Protein AF-A0A8J7U5T7-F1 (afdb_monomer_lite)

Radius of gyration: 17.11 Å; chains: 1; bounding box: 41×32×46 Å

Secondary structure (DSSP, 8-state):
-HHHHHHHS-HHHHHHHHHHHHHHGGGGG-S-HHHHHHHHHTTSHHHHHS-SSHHHHH-S-TTS--SS-HHHHHHHHHHHHTS-HHHHHHHHHHHHHHHTTTTT---S--HHHHHHHHHHHHHHHHTTPPPP-HHHHHHT--SS-STTTTT---HHHHHHTTSPPP-

Organism: NCBI:txid442870

Foldseek 3Di:
DVVVCVPQDDPLLVVLVVVLVVLVVCCLVDPPVVVSLVLNVCLALCNLQVDPAVDVSCPPDVPPPDSDDRVRSVSSNVSSVSDDVLVSVLVVLVSCLVCVCVPPADDPPPVVSVVSVVVNVVSCVVVVHDDDDVVVCVVQQQPDRDPNRGDNDPPVVVVVSVDDPDD

Structure (mmCIF, N/CA/C/O backbone):
data_AF-A0A8J7U5T7-F1
#
_entry.id   AF-A0A8J7U5T7-F1
#
loop_
_atom_site.group_PDB
_atom_site.id
_atom_site.type_symbol
_atom_site.label_atom_id
_atom_site.label_alt_id
_atom_site.label_comp_id
_atom_site.label_asym_id
_atom_site.label_entity_id
_atom_site.label_seq_id
_atom_site.pdbx_PDB_ins_code
_atom_site.Cartn_x
_atom_site.Cartn_y
_atom_site.Cartn_z
_atom_site.occupancy
_atom_site.B_iso_or_equiv
_atom_site.auth_seq_id
_atom_site.auth_comp_id
_atom_site.auth_asym_id
_atom_site.auth_atom_id
_atom_site.pdbx_PDB_model_num
ATOM 1 N N . MET A 1 1 ? -16.382 -2.655 -11.918 1.00 33.78 1 MET A N 1
ATOM 2 C CA . MET A 1 1 ? -15.313 -2.146 -11.024 1.00 33.78 1 MET A CA 1
ATOM 3 C C . MET A 1 1 ? -15.757 -0.940 -10.194 1.00 33.78 1 MET A C 1
ATOM 5 O O . MET A 1 1 ? -15.682 -1.005 -8.976 1.00 33.78 1 MET A O 1
ATOM 9 N N . ALA A 1 2 ? -16.306 0.116 -10.809 1.00 30.23 2 ALA A N 1
ATOM 10 C CA . ALA A 1 2 ? -16.751 1.320 -10.092 1.00 30.23 2 ALA A CA 1
ATOM 11 C C . ALA A 1 2 ? -17.949 1.135 -9.129 1.00 30.23 2 ALA A C 1
ATOM 13 O O . ALA A 1 2 ? -18.146 1.973 -8.253 1.00 30.23 2 ALA A O 1
ATOM 14 N N . GLU A 1 3 ? -18.752 0.075 -9.266 1.00 30.20 3 GLU A N 1
ATOM 15 C CA . GLU A 1 3 ? -19.891 -0.183 -8.365 1.00 30.20 3 GLU A CA 1
ATOM 16 C C . GLU A 1 3 ? -19.514 -0.920 -7.072 1.00 30.20 3 GLU A C 1
ATOM 18 O O . GLU A 1 3 ? -20.129 -0.658 -6.044 1.00 30.20 3 GLU A O 1
ATOM 23 N N . ALA A 1 4 ? -18.468 -1.755 -7.079 1.00 36.88 4 ALA A N 1
ATOM 24 C CA . ALA A 1 4 ? -17.993 -2.437 -5.869 1.00 36.88 4 ALA A CA 1
ATOM 25 C C . ALA A 1 4 ? -17.267 -1.459 -4.925 1.00 36.88 4 ALA A C 1
ATOM 27 O O . ALA A 1 4 ? -17.546 -1.406 -3.733 1.00 36.88 4 ALA A O 1
ATOM 28 N N . ILE A 1 5 ? -16.440 -0.565 -5.480 1.00 40.62 5 ILE A N 1
ATOM 29 C CA . ILE A 1 5 ? -15.723 0.467 -4.708 1.00 40.62 5 ILE A CA 1
ATOM 30 C C . ILE A 1 5 ? -16.685 1.519 -4.114 1.00 40.62 5 ILE A C 1
ATOM 32 O O . ILE A 1 5 ? -16.368 2.164 -3.116 1.00 40.62 5 ILE A O 1
ATOM 36 N N . LYS A 1 6 ? -17.882 1.699 -4.693 1.00 42.88 6 LYS A N 1
ATOM 37 C CA . LYS A 1 6 ? -18.891 2.646 -4.184 1.00 42.88 6 LYS A CA 1
ATOM 38 C C . LYS A 1 6 ? -19.634 2.151 -2.942 1.00 42.88 6 LYS A C 1
ATOM 40 O O . LYS A 1 6 ? -20.186 2.995 -2.240 1.00 42.88 6 LYS A O 1
ATOM 45 N N . LYS A 1 7 ? -19.688 0.837 -2.690 1.00 46.06 7 LYS A N 1
ATOM 46 C CA . LYS A 1 7 ? -20.497 0.272 -1.600 1.00 46.06 7 LYS A CA 1
ATOM 47 C C . LYS A 1 7 ? -19.726 0.128 -0.283 1.00 46.06 7 LYS A C 1
ATOM 49 O O . LYS A 1 7 ? -20.339 0.283 0.766 1.00 46.06 7 LYS A O 1
ATOM 54 N N . ASP A 1 8 ? -18.402 -0.041 -0.352 1.00 51.53 8 ASP A N 1
ATOM 55 C CA . ASP A 1 8 ? -17.588 -0.410 0.817 1.00 51.53 8 ASP A CA 1
ATOM 56 C C . ASP A 1 8 ? -16.601 0.673 1.295 1.00 51.53 8 ASP A C 1
ATOM 58 O O . ASP A 1 8 ? -16.014 0.524 2.363 1.00 51.53 8 ASP A O 1
ATOM 62 N N . PHE A 1 9 ? -16.435 1.793 0.571 1.00 52.59 9 PHE A N 1
ATOM 63 C CA . PHE A 1 9 ? -15.507 2.865 0.967 1.00 52.59 9 PHE A CA 1
ATOM 64 C C . PHE A 1 9 ? -16.150 4.268 0.993 1.00 52.59 9 PHE A C 1
ATOM 66 O O . PHE A 1 9 ? -16.564 4.791 -0.052 1.00 52.59 9 PHE A O 1
ATOM 73 N N . PRO A 1 10 ? -16.171 4.946 2.162 1.00 63.53 10 PRO A N 1
ATOM 74 C CA . PRO A 1 10 ? -16.532 6.360 2.270 1.00 63.53 10 PRO A CA 1
ATOM 75 C C . PRO A 1 10 ? -15.724 7.240 1.300 1.00 63.53 10 PRO A C 1
ATOM 77 O O . PRO A 1 10 ? -14.581 6.929 0.965 1.00 63.53 10 PRO A O 1
ATOM 80 N N . LEU A 1 11 ? -16.294 8.363 0.843 1.00 64.06 11 LEU A N 1
ATOM 81 C CA . LEU A 1 11 ? -15.625 9.293 -0.089 1.00 64.06 11 LEU A CA 1
ATOM 82 C C . LEU A 1 11 ? -14.240 9.743 0.414 1.00 64.06 11 LEU A C 1
ATOM 84 O O . LEU A 1 11 ? -13.285 9.757 -0.356 1.00 64.06 11 LEU A O 1
ATOM 88 N N . GLU A 1 12 ? -14.124 10.019 1.711 1.00 67.81 12 GLU A N 1
ATOM 89 C CA . GLU A 1 12 ? -12.861 10.399 2.355 1.00 67.81 12 GLU A CA 1
ATOM 90 C C . GLU A 1 12 ? -11.801 9.294 2.285 1.00 67.81 12 GLU A C 1
ATOM 92 O O . GLU A 1 12 ? -10.629 9.560 2.026 1.00 67.81 12 GLU A O 1
ATOM 97 N N . ALA A 1 13 ? -12.205 8.032 2.446 1.00 71.69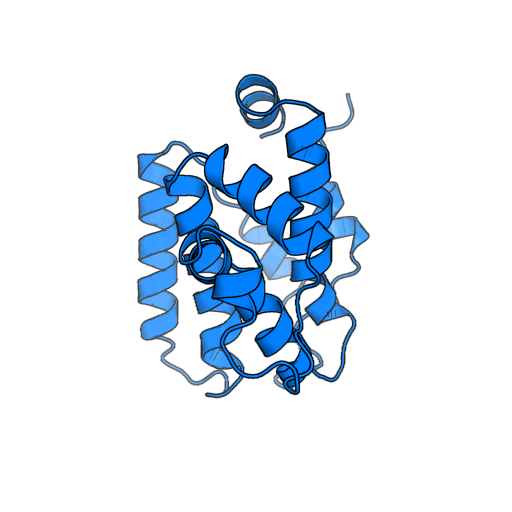 13 ALA A N 1
ATOM 98 C CA . ALA A 1 13 ? -11.288 6.905 2.331 1.00 71.69 13 ALA A CA 1
ATOM 99 C C . ALA A 1 13 ? -10.797 6.727 0.885 1.00 71.69 13 ALA A C 1
ATOM 101 O O . ALA A 1 13 ? -9.631 6.412 0.667 1.00 71.69 13 ALA A O 1
ATOM 102 N N . ARG A 1 14 ? -11.646 7.017 -0.113 1.00 77.38 14 ARG A N 1
ATOM 103 C CA . ARG A 1 14 ? -11.251 6.992 -1.532 1.00 77.38 14 ARG A CA 1
ATOM 104 C C . ARG A 1 14 ? -10.191 8.039 -1.863 1.00 77.38 14 ARG A C 1
ATOM 106 O O . ARG A 1 14 ? -9.268 7.729 -2.608 1.00 77.38 14 ARG A O 1
ATOM 113 N N . LYS A 1 15 ? -10.293 9.248 -1.302 1.00 82.62 15 LYS A N 1
ATOM 114 C CA . LYS A 1 15 ? -9.268 10.286 -1.479 1.00 82.62 15 LYS A CA 1
ATOM 115 C C . LYS A 1 15 ? -7.939 9.863 -0.850 1.00 82.62 15 LYS A C 1
ATOM 117 O O . LYS A 1 15 ? -6.914 9.901 -1.517 1.00 82.62 15 LYS A O 1
ATOM 122 N N . LYS A 1 16 ? -7.971 9.367 0.391 1.00 85.94 16 LYS A N 1
ATOM 123 C CA . LYS A 1 16 ? -6.767 8.871 1.076 1.00 85.94 16 LYS A CA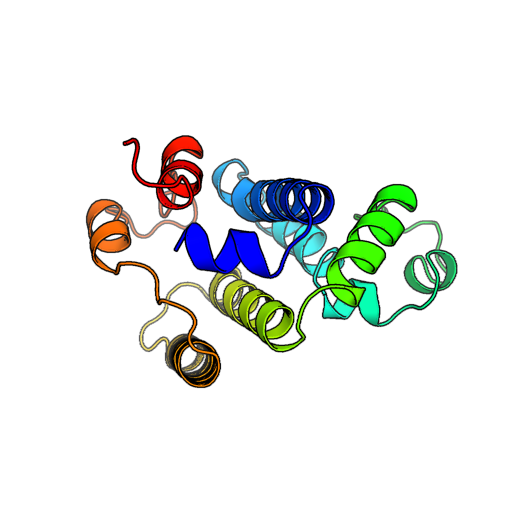 1
ATOM 124 C C . LYS A 1 16 ? -6.071 7.748 0.295 1.00 85.94 16 LYS A C 1
ATOM 126 O O . LYS A 1 16 ? -4.847 7.769 0.185 1.00 85.94 16 LYS A O 1
ATOM 131 N N . TRP A 1 17 ? -6.852 6.822 -0.271 1.00 88.19 17 TRP A N 1
ATOM 132 C CA . TRP A 1 17 ? -6.361 5.771 -1.166 1.00 88.19 17 TRP A CA 1
ATOM 133 C C . TRP A 1 17 ? -5.755 6.321 -2.451 1.00 88.19 17 TRP A C 1
ATOM 135 O O . TRP A 1 17 ? -4.697 5.859 -2.864 1.00 88.19 17 TRP A O 1
ATOM 145 N N . PHE A 1 18 ? -6.403 7.305 -3.075 1.00 86.94 18 PHE A N 1
ATOM 146 C CA . PHE A 1 18 ? -5.875 7.951 -4.272 1.00 86.94 18 PHE A CA 1
ATOM 147 C C . PHE A 1 18 ? -4.498 8.565 -4.012 1.00 86.94 18 PHE A C 1
ATOM 149 O O . PHE A 1 18 ? -3.575 8.305 -4.777 1.00 86.94 18 PHE A O 1
ATOM 156 N N . ASP A 1 19 ? -4.342 9.304 -2.912 1.00 88.06 19 ASP A N 1
ATOM 157 C CA . ASP A 1 19 ? -3.068 9.934 -2.552 1.00 88.06 19 ASP A CA 1
ATOM 158 C C . ASP A 1 19 ? -1.968 8.883 -2.318 1.00 88.06 19 ASP A C 1
ATOM 160 O O . ASP A 1 19 ? -0.851 9.023 -2.811 1.00 88.06 19 ASP A O 1
ATOM 164 N N . PHE A 1 20 ? -2.299 7.787 -1.626 1.00 91.50 20 PHE A N 1
ATOM 165 C CA . PHE A 1 20 ? -1.365 6.685 -1.382 1.00 91.50 20 PHE A CA 1
ATOM 166 C C . PHE A 1 20 ? -0.948 5.970 -2.680 1.00 91.50 20 PHE A C 1
ATOM 168 O O . PHE A 1 20 ? 0.238 5.762 -2.921 1.00 91.50 20 PHE A O 1
ATOM 175 N N . ILE A 1 21 ? -1.899 5.654 -3.564 1.00 87.38 21 ILE A N 1
ATOM 176 C CA . ILE A 1 21 ? -1.613 5.019 -4.862 1.00 87.38 21 ILE A CA 1
ATOM 177 C C . ILE A 1 21 ? -0.825 5.964 -5.779 1.00 87.38 21 ILE A C 1
ATOM 179 O O . ILE A 1 21 ? 0.062 5.518 -6.510 1.00 87.38 21 ILE A O 1
ATOM 183 N N . ALA A 1 22 ? -1.119 7.266 -5.748 1.00 85.94 22 ALA A N 1
ATOM 184 C CA . ALA A 1 22 ? -0.372 8.272 -6.497 1.00 85.94 22 ALA A CA 1
ATOM 185 C C . ALA A 1 22 ? 1.088 8.339 -6.028 1.00 85.94 22 ALA A C 1
ATOM 187 O O . ALA A 1 22 ? 1.991 8.352 -6.865 1.00 85.94 22 ALA A O 1
ATOM 188 N N . PHE A 1 23 ? 1.322 8.299 -4.712 1.00 90.00 23 PHE A N 1
ATOM 189 C CA . PHE A 1 23 ? 2.665 8.181 -4.151 1.00 90.00 23 PHE A CA 1
ATOM 190 C C . PHE A 1 23 ? 3.354 6.886 -4.603 1.00 90.00 23 PHE A C 1
ATOM 192 O O . PHE A 1 23 ? 4.467 6.947 -5.128 1.00 90.00 23 PHE A O 1
ATOM 199 N N . LEU A 1 24 ? 2.693 5.728 -4.491 1.00 88.12 24 LEU A N 1
ATOM 200 C CA . LEU A 1 24 ? 3.268 4.462 -4.954 1.00 88.12 24 LEU A CA 1
ATOM 201 C C . LEU A 1 24 ? 3.591 4.495 -6.448 1.00 88.12 24 LEU A C 1
ATOM 203 O O . LEU A 1 24 ? 4.581 3.919 -6.856 1.00 88.12 24 LEU A O 1
ATOM 207 N N . SER A 1 25 ? 2.821 5.208 -7.269 1.00 82.88 25 SER A N 1
ATOM 208 C CA . SER A 1 25 ? 3.069 5.325 -8.715 1.00 82.88 25 SER A CA 1
ATOM 209 C C . SER A 1 25 ? 4.214 6.286 -9.069 1.00 82.88 25 SER A C 1
ATOM 211 O O . SER A 1 25 ? 4.644 6.332 -10.225 1.00 82.88 25 SER A O 1
ATOM 213 N N . SER A 1 26 ? 4.725 7.055 -8.102 1.00 84.69 26 SER A N 1
ATOM 214 C CA . SER A 1 26 ? 5.770 8.061 -8.332 1.00 84.69 26 SER A CA 1
ATOM 215 C C . SER A 1 26 ? 7.132 7.468 -8.710 1.00 84.69 26 SER A C 1
ATOM 217 O O . SER A 1 26 ? 7.958 8.195 -9.260 1.00 84.69 26 SER A O 1
ATOM 219 N N . TYR A 1 27 ? 7.341 6.152 -8.543 1.00 79.69 27 TYR A N 1
ATOM 220 C CA . TYR A 1 27 ? 8.536 5.459 -9.050 1.00 79.69 27 TYR A CA 1
ATOM 221 C C . TYR A 1 27 ? 8.744 5.671 -10.557 1.00 79.69 27 TYR A C 1
ATOM 223 O O . TYR A 1 27 ? 9.871 5.719 -11.035 1.00 79.69 27 TYR A O 1
ATOM 231 N N . THR A 1 28 ? 7.654 5.854 -11.311 1.00 74.06 28 THR A N 1
ATOM 232 C CA . THR A 1 28 ? 7.691 6.118 -12.760 1.00 74.06 28 THR A CA 1
ATOM 233 C C . THR A 1 28 ? 8.289 7.483 -13.119 1.00 74.06 28 THR A C 1
ATOM 235 O O . THR A 1 28 ? 8.580 7.742 -14.288 1.00 74.06 28 THR A O 1
ATOM 238 N N . LEU A 1 29 ? 8.460 8.365 -12.128 1.00 78.06 29 LEU A N 1
ATOM 239 C CA . LEU A 1 29 ? 8.917 9.745 -12.290 1.00 78.06 29 LEU A CA 1
ATOM 240 C C . LEU A 1 29 ? 10.316 10.006 -11.714 1.00 78.06 29 LEU A C 1
ATOM 242 O O . LEU A 1 29 ? 10.810 11.123 -11.855 1.00 78.06 29 LEU A O 1
ATOM 246 N N . THR A 1 30 ? 10.944 9.025 -11.065 1.00 76.25 30 THR A N 1
ATOM 247 C CA . THR A 1 30 ? 12.242 9.186 -10.392 1.00 76.25 30 THR A CA 1
ATOM 248 C C . THR A 1 30 ? 13.317 8.315 -11.034 1.00 76.25 30 THR A C 1
ATOM 250 O O . THR A 1 30 ? 13.052 7.214 -11.511 1.00 76.25 30 THR A O 1
ATOM 253 N N . ASP A 1 31 ? 14.551 8.807 -11.036 1.00 76.31 31 ASP A N 1
ATOM 254 C CA . ASP A 1 31 ? 15.761 8.048 -11.358 1.00 76.31 31 ASP A CA 1
ATOM 255 C C . ASP A 1 31 ? 16.411 7.419 -10.109 1.00 76.31 31 ASP A C 1
ATOM 257 O O . ASP A 1 31 ? 17.296 6.571 -10.226 1.00 76.31 31 ASP A O 1
ATOM 261 N N . ARG A 1 32 ? 15.938 7.789 -8.912 1.00 81.88 32 ARG A N 1
ATOM 262 C CA . ARG A 1 32 ? 16.361 7.267 -7.604 1.00 81.88 32 ARG A CA 1
ATOM 263 C C . ARG A 1 32 ? 15.359 6.251 -7.065 1.00 81.88 32 ARG A C 1
ATOM 265 O O . ARG A 1 32 ? 14.626 6.517 -6.112 1.00 81.88 32 ARG A O 1
ATOM 272 N N . LEU A 1 33 ? 15.301 5.092 -7.725 1.00 80.44 33 LEU A N 1
ATOM 273 C CA . LEU A 1 33 ? 14.431 3.976 -7.328 1.00 80.44 33 LEU A CA 1
ATOM 274 C C . LEU A 1 33 ? 14.792 3.402 -5.952 1.00 80.44 33 LEU A C 1
ATOM 276 O O . LEU A 1 33 ? 13.907 2.914 -5.262 1.00 80.44 33 LEU A O 1
ATOM 280 N N . ASP A 1 34 ? 16.060 3.496 -5.554 1.00 80.88 34 ASP A N 1
ATOM 281 C CA . ASP A 1 34 ? 16.561 3.133 -4.227 1.00 80.88 34 ASP A CA 1
ATOM 282 C C . ASP A 1 34 ? 15.889 3.962 -3.123 1.00 80.88 34 ASP A C 1
ATOM 284 O O . ASP A 1 34 ? 15.273 3.399 -2.222 1.00 80.88 34 ASP A O 1
ATOM 288 N N . ILE A 1 35 ? 15.915 5.292 -3.257 1.00 85.31 35 ILE A N 1
ATOM 289 C CA . ILE A 1 35 ? 15.290 6.209 -2.291 1.00 85.31 35 ILE A CA 1
ATOM 290 C C . ILE A 1 35 ? 13.769 6.038 -2.296 1.00 85.31 35 ILE A C 1
ATOM 292 O O . ILE A 1 35 ? 13.137 5.983 -1.244 1.00 85.31 35 ILE A O 1
ATOM 296 N N . TRP A 1 36 ? 13.155 5.945 -3.483 1.00 88.38 36 TRP A N 1
ATOM 297 C CA . TRP A 1 36 ? 11.710 5.728 -3.567 1.00 88.38 36 TRP A CA 1
ATOM 298 C C . TRP A 1 36 ? 11.296 4.426 -2.878 1.00 88.38 36 TRP A C 1
ATOM 300 O O . TRP A 1 36 ? 10.288 4.415 -2.177 1.00 88.38 36 TRP A O 1
ATOM 310 N N . HIS A 1 37 ? 12.069 3.354 -3.058 1.00 87.38 37 HIS A N 1
ATOM 311 C CA . HIS A 1 37 ? 11.792 2.064 -2.442 1.00 87.38 37 HIS A CA 1
ATOM 312 C C . HIS A 1 37 ? 11.821 2.151 -0.914 1.00 87.38 37 HIS A C 1
ATOM 314 O O . HIS A 1 37 ? 10.871 1.695 -0.284 1.00 87.38 37 HIS A O 1
ATOM 320 N N . GLU A 1 38 ? 12.842 2.789 -0.331 1.00 87.44 38 GLU A N 1
ATOM 321 C CA . GLU A 1 38 ? 12.924 3.030 1.119 1.00 87.44 38 GLU A CA 1
ATOM 322 C C . GLU A 1 38 ? 11.698 3.809 1.616 1.00 87.44 38 GLU A C 1
ATOM 324 O O . GLU A 1 38 ? 10.973 3.360 2.503 1.00 87.44 38 GLU A O 1
ATOM 329 N N . HIS A 1 39 ? 11.371 4.918 0.948 1.00 90.88 39 HIS A N 1
ATOM 330 C CA . HIS A 1 39 ? 10.223 5.749 1.313 1.00 90.88 39 HIS A CA 1
ATOM 331 C C . HIS A 1 39 ? 8.882 5.022 1.166 1.00 90.88 39 HIS A C 1
ATOM 333 O O . HIS A 1 39 ? 7.918 5.334 1.875 1.00 90.88 39 HIS A O 1
ATOM 339 N N . ALA A 1 40 ? 8.780 4.114 0.196 1.00 91.44 40 ALA A N 1
ATOM 340 C CA . ALA A 1 40 ? 7.582 3.332 -0.037 1.00 91.44 40 ALA A CA 1
ATOM 341 C C . ALA A 1 40 ? 7.429 2.216 0.991 1.00 91.44 40 ALA A C 1
ATOM 343 O O . ALA A 1 40 ? 6.334 2.078 1.532 1.00 91.44 40 ALA A O 1
ATOM 344 N N . ALA A 1 41 ? 8.511 1.504 1.313 1.00 91.12 41 ALA A N 1
ATOM 345 C CA . ALA A 1 41 ? 8.534 0.465 2.337 1.00 91.12 41 ALA A CA 1
ATOM 346 C C . ALA A 1 41 ? 8.065 1.006 3.696 1.00 91.12 41 ALA A C 1
ATOM 348 O O . ALA A 1 41 ? 7.210 0.403 4.342 1.00 91.12 41 ALA A O 1
ATOM 349 N N . ASP A 1 42 ? 8.510 2.201 4.074 1.00 91.81 42 ASP A N 1
ATOM 350 C CA . ASP A 1 42 ? 8.106 2.865 5.317 1.00 91.81 42 ASP A CA 1
ATOM 351 C C . ASP A 1 42 ? 6.616 3.241 5.379 1.00 91.81 42 ASP A C 1
ATOM 353 O O . ASP A 1 42 ? 6.059 3.433 6.460 1.00 91.81 42 ASP A O 1
ATOM 357 N N . ARG A 1 43 ? 5.946 3.342 4.225 1.00 93.81 43 ARG A N 1
ATOM 358 C CA . ARG A 1 43 ? 4.517 3.680 4.109 1.00 93.81 43 ARG A CA 1
ATOM 359 C C . ARG A 1 43 ? 3.615 2.461 3.947 1.00 93.81 43 ARG A C 1
ATOM 361 O O . ARG A 1 43 ? 2.395 2.631 3.865 1.00 93.81 43 ARG A O 1
ATOM 368 N N . MET A 1 44 ? 4.182 1.259 3.860 1.00 94.38 44 MET A N 1
ATOM 369 C CA . MET A 1 44 ? 3.409 0.033 3.674 1.00 94.38 44 MET A CA 1
ATOM 370 C C . MET A 1 44 ? 2.559 -0.298 4.909 1.00 94.38 44 MET A C 1
ATOM 372 O O . MET A 1 44 ? 2.881 0.145 6.016 1.00 94.38 44 MET A O 1
ATOM 376 N N . PRO A 1 45 ? 1.460 -1.061 4.744 1.00 95.06 45 PRO A N 1
ATOM 377 C CA . PRO A 1 45 ? 0.570 -1.378 5.852 1.00 95.06 45 PRO A CA 1
ATOM 378 C C . PRO A 1 45 ? 1.283 -2.043 7.027 1.00 95.06 45 PRO A C 1
ATOM 380 O O . PRO A 1 45 ? 1.087 -1.579 8.146 1.00 95.06 45 PRO A O 1
ATOM 383 N N . ASP A 1 46 ? 2.136 -3.040 6.781 1.00 92.81 46 ASP A N 1
ATOM 384 C CA . ASP A 1 46 ? 2.927 -3.698 7.828 1.00 92.81 46 ASP A CA 1
ATOM 385 C C . ASP A 1 46 ? 3.769 -2.697 8.637 1.00 92.81 46 ASP A C 1
ATOM 387 O O . ASP A 1 46 ? 3.639 -2.640 9.859 1.00 92.81 46 ASP A O 1
ATOM 391 N N . SER A 1 47 ? 4.527 -1.825 7.965 1.00 92.12 47 SER A N 1
ATOM 392 C CA . SER A 1 47 ? 5.375 -0.809 8.607 1.00 92.12 47 SER A CA 1
ATOM 393 C C . SER A 1 47 ? 4.576 0.192 9.449 1.00 92.12 47 SER A C 1
ATOM 395 O O . SER A 1 47 ? 4.982 0.569 10.544 1.00 92.12 47 SER A O 1
ATOM 397 N N . ILE A 1 48 ? 3.415 0.637 8.962 1.00 95.31 48 ILE A N 1
ATOM 398 C CA . ILE A 1 48 ? 2.596 1.646 9.653 1.00 95.31 48 ILE A CA 1
ATOM 399 C C . ILE A 1 48 ? 1.759 1.033 10.785 1.00 95.31 48 ILE A C 1
ATOM 401 O O . ILE A 1 48 ? 1.510 1.685 11.803 1.00 95.31 48 ILE A O 1
ATOM 405 N N . LEU A 1 49 ? 1.265 -0.193 10.602 1.00 95.38 49 LEU A N 1
ATOM 406 C CA . LEU A 1 49 ? 0.390 -0.864 11.563 1.00 95.38 49 LEU A CA 1
ATOM 407 C C . LEU A 1 49 ? 1.150 -1.601 12.668 1.00 95.38 49 LEU A C 1
ATOM 409 O O . LEU A 1 49 ? 0.533 -1.877 13.700 1.00 95.38 49 LEU A O 1
ATOM 413 N N . GLU A 1 50 ? 2.446 -1.876 12.491 1.00 93.88 50 GLU A N 1
ATOM 414 C CA . GLU A 1 50 ? 3.320 -2.418 13.540 1.00 93.88 50 GLU A CA 1
ATOM 415 C C . GLU A 1 50 ? 3.319 -1.528 14.792 1.00 93.88 50 GLU A C 1
ATOM 417 O O . GLU A 1 50 ? 3.282 -2.020 15.923 1.00 93.88 50 GLU A O 1
ATOM 422 N N . PHE A 1 51 ? 3.282 -0.209 14.598 1.00 92.81 51 PHE A N 1
ATOM 423 C CA . PHE A 1 51 ? 3.377 0.766 15.678 1.00 92.81 51 PHE A CA 1
ATOM 424 C C . PHE A 1 51 ? 2.014 1.341 16.060 1.00 92.81 51 PHE A C 1
ATOM 426 O O . PHE A 1 51 ? 1.163 1.662 15.222 1.00 92.81 51 PHE A O 1
ATOM 433 N N . SER A 1 52 ? 1.801 1.544 17.361 1.00 91.25 52 SER A N 1
ATOM 434 C CA . SER A 1 52 ? 0.571 2.166 17.854 1.00 91.25 52 SER A CA 1
ATOM 435 C C . SER A 1 52 ? 0.635 3.685 17.766 1.00 91.25 52 SER A C 1
ATOM 437 O O . SER A 1 52 ? -0.393 4.321 17.509 1.00 91.25 52 SER A O 1
ATOM 439 N N . THR A 1 53 ? 1.824 4.267 17.942 1.00 93.00 53 THR A N 1
ATOM 440 C CA . THR A 1 53 ? 2.045 5.720 17.935 1.00 93.00 53 THR A CA 1
ATOM 441 C C . THR A 1 53 ? 3.215 6.125 17.043 1.00 93.00 53 THR A C 1
ATOM 443 O O . THR A 1 53 ? 4.152 5.357 16.853 1.00 93.00 53 THR A O 1
ATOM 446 N N . TYR A 1 54 ? 3.208 7.377 16.571 1.00 92.25 54 TYR A N 1
ATOM 447 C CA . TYR A 1 54 ? 4.323 7.911 15.781 1.00 92.25 54 TYR A CA 1
ATOM 448 C C . TYR A 1 54 ? 5.654 7.905 16.547 1.00 92.25 54 TYR A C 1
ATOM 450 O O . TYR A 1 54 ? 6.705 7.709 15.961 1.00 92.25 54 TYR A O 1
ATOM 458 N N . LYS A 1 55 ? 5.619 8.077 17.874 1.00 90.25 55 LYS A N 1
ATOM 459 C CA . LYS A 1 55 ? 6.829 8.053 18.707 1.00 90.25 55 LYS A CA 1
ATOM 460 C C . LYS A 1 55 ? 7.477 6.665 18.758 1.00 90.25 55 LYS A C 1
ATOM 462 O O . LYS A 1 55 ? 8.683 6.564 18.932 1.00 90.25 55 LYS A O 1
ATOM 467 N N . GLU A 1 56 ? 6.678 5.604 18.675 1.00 90.62 56 GLU A N 1
ATOM 468 C CA . GLU A 1 56 ? 7.208 4.240 18.580 1.00 90.62 56 GLU A CA 1
ATOM 469 C C . GLU A 1 56 ? 7.815 3.996 17.196 1.00 90.62 56 GLU A C 1
ATOM 471 O O . GLU A 1 56 ? 8.895 3.422 17.121 1.00 90.62 56 GLU A O 1
ATOM 476 N N . TYR A 1 57 ? 7.156 4.497 16.145 1.00 88.69 57 TYR A N 1
ATOM 477 C CA . TYR A 1 57 ? 7.627 4.437 14.759 1.00 88.69 57 TYR A CA 1
ATOM 478 C C . TYR A 1 57 ? 8.945 5.204 14.536 1.00 88.69 57 TYR A C 1
ATOM 480 O O . TYR A 1 57 ? 9.872 4.656 13.957 1.00 88.69 57 TYR A O 1
ATOM 488 N N . GLU A 1 58 ? 9.066 6.432 15.060 1.00 86.12 58 GLU A N 1
ATOM 489 C CA . GLU A 1 58 ? 10.311 7.233 15.038 1.00 86.12 58 GLU A CA 1
ATOM 490 C C . GLU A 1 58 ? 11.466 6.516 15.760 1.00 86.12 58 GLU A C 1
ATOM 492 O O . GLU A 1 58 ? 12.639 6.756 15.483 1.00 86.12 58 GLU A O 1
ATOM 497 N N . GLY A 1 59 ? 11.148 5.616 16.693 1.00 81.00 59 GLY A N 1
ATOM 498 C CA . GLY A 1 59 ? 12.145 4.920 17.487 1.00 81.00 59 GLY A CA 1
ATOM 499 C C . GLY A 1 59 ? 12.944 5.860 18.406 1.00 81.00 59 GLY A C 1
ATOM 500 O O . GLY A 1 59 ? 12.583 7.014 18.647 1.00 81.00 59 GLY A O 1
ATOM 501 N N . PRO A 1 60 ? 14.028 5.361 19.023 1.00 66.81 60 PRO A N 1
ATOM 502 C CA . PRO A 1 60 ? 14.847 6.146 19.946 1.00 66.81 60 PRO A CA 1
ATOM 503 C C . PRO A 1 60 ? 15.823 7.118 19.253 1.00 66.81 60 PRO A C 1
ATOM 505 O O . PRO A 1 60 ? 16.381 7.977 19.939 1.00 66.81 60 PRO A O 1
ATOM 508 N N . ASN A 1 61 ? 16.030 7.003 17.937 1.00 55.78 61 ASN A N 1
ATOM 509 C CA . ASN A 1 61 ? 17.007 7.786 17.180 1.00 55.78 61 ASN A CA 1
ATOM 510 C C . ASN A 1 61 ? 16.299 8.833 16.313 1.00 55.78 61 ASN A C 1
ATOM 512 O O . ASN A 1 61 ? 15.867 8.551 15.206 1.00 55.78 61 ASN A O 1
ATOM 516 N N . LYS A 1 62 ? 16.228 10.071 16.809 1.00 54.53 62 LYS A N 1
ATOM 517 C CA . LYS A 1 62 ? 15.636 11.220 16.097 1.00 54.53 62 LYS A CA 1
ATOM 518 C C . LYS A 1 62 ? 16.468 11.764 14.926 1.00 54.53 62 LYS A C 1
ATOM 520 O O . LYS A 1 62 ? 16.076 12.764 14.334 1.00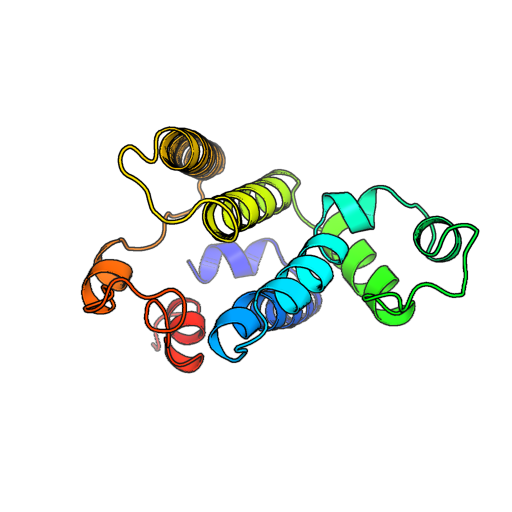 54.53 62 LYS A O 1
ATOM 525 N N . ASP A 1 63 ? 17.630 11.171 14.666 1.00 54.12 63 ASP A N 1
ATOM 526 C CA . ASP A 1 63 ? 18.606 11.663 13.685 1.00 54.12 63 ASP A CA 1
ATOM 527 C C . ASP A 1 63 ? 18.516 10.936 12.332 1.00 54.12 63 ASP A C 1
ATOM 529 O O . ASP A 1 63 ? 19.200 11.334 11.388 1.00 54.12 63 ASP A O 1
ATOM 533 N N . ASP A 1 64 ? 17.680 9.898 12.223 1.00 59.62 64 ASP A N 1
ATOM 534 C CA . ASP A 1 64 ? 17.376 9.271 10.941 1.00 59.62 64 ASP A CA 1
ATOM 535 C C . ASP A 1 64 ? 16.331 10.143 10.227 1.00 59.62 64 ASP A C 1
ATOM 537 O O . ASP A 1 64 ? 15.289 10.469 10.798 1.00 59.62 64 ASP A O 1
ATOM 541 N N . ASP A 1 65 ? 16.639 10.586 9.006 1.00 64.19 65 ASP A N 1
ATOM 542 C CA . ASP A 1 65 ? 15.756 11.395 8.157 1.00 64.19 65 ASP A CA 1
ATOM 543 C C . ASP A 1 65 ? 14.519 10.548 7.815 1.00 64.19 65 ASP A C 1
ATOM 545 O O . ASP A 1 65 ? 14.517 9.772 6.857 1.00 64.19 65 ASP A O 1
ATOM 549 N N . LEU A 1 66 ? 13.510 10.590 8.691 1.00 68.31 66 LEU A N 1
ATOM 550 C CA . LEU A 1 66 ? 12.349 9.717 8.596 1.00 68.31 66 LEU A CA 1
ATOM 551 C C . LEU A 1 66 ? 11.630 9.992 7.289 1.00 68.31 66 LEU A C 1
ATOM 553 O O . LEU A 1 66 ? 11.205 11.113 7.006 1.00 68.31 66 LEU A O 1
ATOM 557 N N . SER A 1 67 ? 11.406 8.939 6.514 1.00 79.56 67 SER A N 1
ATOM 558 C CA . SER A 1 67 ? 10.717 9.116 5.250 1.00 79.56 67 SER A CA 1
ATOM 559 C C . SER A 1 67 ? 9.236 9.464 5.450 1.00 79.56 67 SER A C 1
ATOM 561 O O . SER A 1 67 ? 8.620 9.973 4.511 1.00 79.56 67 SER A O 1
ATOM 563 N N . VAL A 1 68 ? 8.644 9.213 6.629 1.00 88.56 68 VAL A N 1
ATOM 564 C CA . VAL A 1 68 ? 7.229 9.463 6.953 1.00 88.56 68 VAL A CA 1
ATOM 565 C C . VAL A 1 68 ? 7.094 10.437 8.117 1.00 88.56 68 VAL A C 1
ATOM 567 O O . VAL A 1 68 ? 7.502 10.153 9.235 1.00 88.56 68 VAL A O 1
ATOM 570 N N . GLU A 1 69 ? 6.413 11.549 7.860 1.00 91.12 69 GLU A N 1
ATOM 571 C CA . GLU A 1 69 ? 6.071 12.560 8.859 1.00 91.12 69 GLU A CA 1
ATOM 572 C C . GLU A 1 69 ? 4.887 12.145 9.744 1.00 91.12 69 GLU A C 1
ATOM 574 O O . GLU A 1 69 ? 4.011 11.378 9.337 1.00 91.12 69 GLU A O 1
ATOM 579 N N . SER A 1 70 ? 4.783 12.741 10.935 1.00 92.69 70 SER A N 1
ATOM 580 C CA . SER A 1 70 ? 3.742 12.392 11.918 1.00 92.69 70 SER A CA 1
ATOM 581 C C . SER A 1 70 ? 2.301 12.500 11.400 1.00 92.69 70 SER A C 1
ATOM 583 O O . SER A 1 70 ? 1.479 11.619 11.665 1.00 92.69 70 SER A O 1
ATOM 585 N N . GLU A 1 71 ? 1.975 13.555 10.648 1.00 93.38 71 GLU A N 1
ATOM 586 C CA . GLU A 1 71 ? 0.643 13.737 10.060 1.00 93.38 71 GLU A CA 1
ATOM 587 C C . GLU A 1 71 ? 0.324 12.619 9.058 1.00 93.38 71 GLU A C 1
ATOM 589 O O . GLU A 1 71 ? -0.769 12.045 9.084 1.00 93.38 71 GLU A O 1
ATOM 594 N N . GLU A 1 72 ? 1.304 12.265 8.225 1.00 93.69 72 GLU A N 1
ATOM 595 C CA . GLU A 1 72 ? 1.180 11.208 7.227 1.00 93.69 72 GLU A CA 1
ATOM 596 C C . GLU A 1 72 ? 1.045 9.832 7.885 1.00 93.69 72 GLU A C 1
ATOM 598 O O . GLU A 1 72 ? 0.165 9.060 7.501 1.00 93.69 72 GLU A O 1
ATOM 603 N N . PHE A 1 73 ? 1.825 9.555 8.934 1.00 95.31 73 PHE A N 1
ATOM 604 C CA . PHE A 1 73 ? 1.721 8.324 9.718 1.00 95.31 73 PHE A CA 1
ATOM 605 C C . PHE A 1 73 ? 0.292 8.106 10.226 1.00 95.31 73 PHE A C 1
ATOM 607 O O . PHE A 1 73 ? -0.315 7.067 9.964 1.00 95.31 73 PHE A O 1
ATOM 614 N N . TYR A 1 74 ? -0.306 9.098 10.897 1.00 95.25 74 TYR A N 1
ATOM 615 C CA . TYR A 1 74 ? -1.675 8.957 11.405 1.00 95.25 74 TYR A CA 1
ATOM 616 C C . TYR A 1 74 ? -2.716 8.899 10.281 1.00 95.25 74 TYR A C 1
ATOM 618 O O . TYR A 1 74 ? -3.730 8.199 10.411 1.00 95.25 74 TYR A O 1
ATOM 626 N N . ARG A 1 75 ? -2.478 9.592 9.158 1.00 94.62 75 ARG A N 1
ATOM 627 C CA . ARG A 1 75 ? -3.342 9.517 7.974 1.00 94.62 75 ARG A CA 1
ATOM 628 C C . ARG A 1 75 ? -3.371 8.098 7.401 1.00 94.62 75 ARG A C 1
ATOM 630 O O . ARG A 1 75 ? -4.468 7.577 7.171 1.00 94.62 75 ARG A O 1
ATOM 637 N N . LEU A 1 76 ? -2.203 7.481 7.213 1.00 95.31 76 LEU A N 1
ATOM 638 C CA . LEU A 1 76 ? -2.039 6.114 6.712 1.00 95.31 76 LEU A CA 1
ATOM 639 C C . LEU A 1 76 ? -2.551 5.081 7.716 1.00 95.31 76 LEU A C 1
ATOM 641 O O . LEU A 1 76 ? -3.337 4.211 7.351 1.00 95.31 76 LEU A O 1
ATOM 645 N N . GLN A 1 77 ? -2.232 5.228 9.002 1.00 95.50 77 GLN A N 1
ATOM 646 C CA . GLN A 1 77 ? -2.711 4.324 10.049 1.00 95.50 77 GLN A CA 1
ATOM 647 C C . GLN A 1 77 ? -4.249 4.303 10.104 1.00 95.50 77 GLN A C 1
ATOM 649 O O . GLN A 1 77 ? -4.867 3.241 10.195 1.00 95.50 77 GLN A O 1
ATOM 654 N N . SER A 1 78 ? -4.894 5.470 9.983 1.00 94.12 78 SER A N 1
ATOM 655 C CA . SER A 1 78 ? -6.355 5.575 9.872 1.00 94.12 78 SER A CA 1
ATOM 656 C C . SER A 1 78 ? -6.897 4.897 8.609 1.00 94.12 78 SER A C 1
ATOM 658 O O . SER A 1 78 ? -7.930 4.223 8.672 1.00 94.12 78 SER A O 1
ATOM 660 N N . LEU A 1 79 ? -6.224 5.073 7.469 1.00 93.94 79 LEU A N 1
ATOM 661 C CA . LEU A 1 79 ? -6.602 4.440 6.207 1.00 93.94 79 LEU A CA 1
ATOM 662 C C . LEU A 1 79 ? -6.542 2.912 6.316 1.00 93.94 79 LEU A C 1
ATOM 664 O O . LEU A 1 79 ? -7.519 2.231 6.007 1.00 93.94 79 LEU A O 1
ATOM 668 N N . PHE A 1 80 ? -5.429 2.372 6.804 1.00 95.00 80 PHE A N 1
ATOM 669 C CA . PHE A 1 80 ? -5.200 0.933 6.836 1.00 95.00 80 PHE A CA 1
ATOM 670 C C . PHE A 1 80 ? -6.063 0.228 7.882 1.00 95.00 80 PHE A C 1
ATOM 672 O O . PHE A 1 80 ? -6.673 -0.789 7.569 1.00 95.00 80 PHE A O 1
ATOM 679 N N . ARG A 1 81 ? -6.260 0.811 9.074 1.00 93.44 81 ARG A N 1
ATOM 680 C CA . ARG A 1 81 ? -7.155 0.236 10.103 1.00 93.44 81 ARG A CA 1
ATOM 681 C C . ARG A 1 81 ? -8.617 0.128 9.672 1.00 93.44 81 ARG A C 1
ATOM 683 O O . ARG A 1 81 ? -9.365 -0.663 10.238 1.00 93.44 81 ARG A O 1
ATOM 690 N N . THR A 1 82 ? -9.041 0.946 8.711 1.00 90.38 82 THR A N 1
ATOM 691 C CA . THR A 1 82 ? -10.411 0.923 8.172 1.00 90.38 82 THR A CA 1
ATOM 692 C C . THR A 1 82 ? -10.525 0.130 6.873 1.00 90.38 82 THR A C 1
ATOM 694 O O . THR A 1 82 ? -11.614 0.020 6.313 1.00 90.38 82 THR A O 1
ATOM 697 N N . THR A 1 83 ? -9.419 -0.440 6.398 1.00 89.75 83 THR A N 1
ATOM 698 C CA . THR A 1 83 ? -9.363 -1.203 5.156 1.00 89.75 83 THR A CA 1
ATOM 699 C C . THR A 1 83 ? -9.497 -2.700 5.450 1.00 89.75 83 THR A C 1
ATOM 701 O O . THR A 1 83 ? -8.867 -3.200 6.382 1.00 89.75 83 THR A O 1
ATOM 704 N N . PRO A 1 84 ? -10.291 -3.452 4.663 1.00 90.19 84 PRO A N 1
ATOM 705 C CA . PRO A 1 84 ? -10.351 -4.903 4.772 1.00 90.19 84 PRO A CA 1
ATOM 706 C C . PRO A 1 84 ? -8.956 -5.550 4.682 1.00 90.19 84 PRO A C 1
ATOM 708 O O . PRO A 1 84 ? -8.217 -5.236 3.746 1.00 90.19 84 PRO A O 1
ATOM 711 N N . PRO A 1 85 ? -8.608 -6.501 5.571 1.00 91.19 85 PRO A N 1
ATOM 712 C CA . PRO A 1 85 ? -7.266 -7.089 5.615 1.00 91.19 85 PRO A CA 1
ATOM 713 C C . PRO A 1 85 ? -6.788 -7.674 4.282 1.00 91.19 85 PRO A C 1
ATOM 715 O O . PRO A 1 85 ? -5.629 -7.514 3.920 1.00 91.19 85 PRO A O 1
ATOM 718 N N . TYR A 1 86 ? -7.688 -8.283 3.500 1.00 90.19 86 TYR A N 1
ATOM 719 C CA . TYR A 1 86 ? -7.323 -8.850 2.199 1.00 90.19 86 TYR A CA 1
ATOM 720 C C . TYR A 1 86 ? -6.822 -7.789 1.205 1.00 90.19 86 TYR A C 1
ATOM 722 O O . TYR A 1 86 ? -5.998 -8.108 0.357 1.00 90.19 86 TYR A O 1
ATOM 730 N N . ILE A 1 87 ? -7.291 -6.538 1.295 1.00 90.50 87 ILE A N 1
ATOM 731 C CA . ILE A 1 87 ? -6.820 -5.448 0.429 1.00 90.50 87 ILE A CA 1
ATOM 732 C C . ILE A 1 87 ? -5.400 -5.047 0.825 1.00 90.50 87 ILE A C 1
ATOM 734 O O . ILE A 1 87 ? -4.571 -4.862 -0.060 1.00 90.50 87 ILE A O 1
ATOM 738 N N . LEU A 1 88 ? -5.110 -4.959 2.128 1.00 93.00 88 LEU A N 1
ATOM 739 C CA . LEU A 1 88 ? -3.760 -4.669 2.626 1.00 93.00 88 LEU A CA 1
ATOM 740 C C . LEU A 1 88 ? -2.769 -5.733 2.138 1.00 93.00 88 LEU A C 1
ATOM 742 O O . LEU A 1 88 ? -1.777 -5.395 1.501 1.00 93.00 88 LEU A O 1
ATOM 746 N N . SER A 1 89 ? -3.133 -7.011 2.274 1.00 92.19 89 SER A N 1
ATOM 747 C CA . SER A 1 89 ? -2.311 -8.116 1.774 1.00 92.19 89 SER A CA 1
ATOM 748 C C . SER A 1 89 ? -2.137 -8.108 0.253 1.00 92.19 89 SER A C 1
ATOM 750 O O . SER A 1 89 ? -1.073 -8.462 -0.244 1.00 92.19 89 SER A O 1
ATOM 752 N N . LEU A 1 90 ? -3.157 -7.716 -0.521 1.00 90.06 90 LEU A N 1
ATOM 753 C CA . LEU A 1 90 ? -3.005 -7.564 -1.974 1.00 90.06 90 LEU A CA 1
ATOM 754 C C . LEU A 1 90 ? -1.986 -6.468 -2.319 1.00 90.06 90 LEU A C 1
ATOM 756 O O . LEU A 1 90 ? -1.234 -6.631 -3.274 1.00 90.06 90 LEU A O 1
ATOM 760 N N . ILE A 1 91 ? -1.960 -5.372 -1.560 1.00 90.50 91 ILE A N 1
ATOM 761 C CA . ILE A 1 91 ? -1.037 -4.249 -1.771 1.00 90.50 91 ILE A CA 1
ATOM 762 C C . ILE A 1 91 ? 0.397 -4.638 -1.423 1.00 90.50 91 ILE A C 1
ATOM 764 O O . ILE A 1 91 ? 1.295 -4.334 -2.202 1.00 90.50 91 ILE A O 1
ATOM 768 N N . GLU A 1 92 ? 0.603 -5.343 -0.313 1.00 90.38 92 GLU A N 1
ATOM 769 C CA . GLU A 1 92 ? 1.908 -5.902 0.064 1.00 90.38 92 GLU A CA 1
ATOM 770 C C . GLU A 1 92 ? 2.446 -6.826 -1.024 1.00 90.38 92 GLU A C 1
ATOM 772 O O . GLU A 1 92 ? 3.548 -6.616 -1.512 1.00 90.38 92 GLU A O 1
ATOM 777 N N . ILE A 1 93 ? 1.627 -7.766 -1.512 1.00 88.44 93 ILE A N 1
ATOM 778 C CA . ILE A 1 93 ? 2.052 -8.672 -2.586 1.00 88.44 93 ILE A CA 1
ATOM 779 C C . ILE A 1 93 ? 2.407 -7.897 -3.866 1.00 88.44 93 ILE A C 1
ATOM 781 O O . ILE A 1 93 ? 3.376 -8.235 -4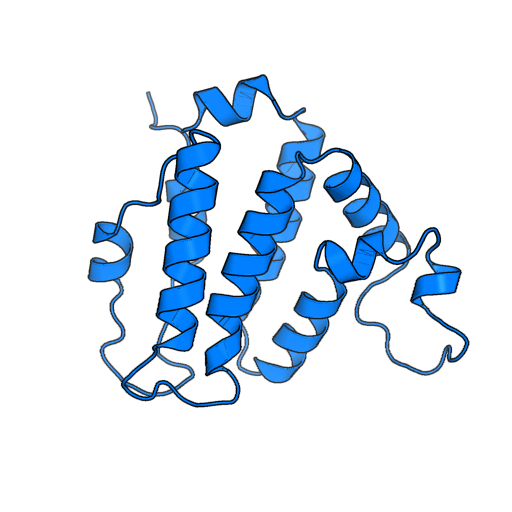.540 1.00 88.44 93 ILE A O 1
ATOM 785 N N . ILE A 1 94 ? 1.634 -6.864 -4.229 1.00 85.31 94 ILE A N 1
ATOM 786 C CA . ILE A 1 94 ? 1.961 -6.017 -5.388 1.00 85.31 94 ILE A CA 1
ATOM 787 C C . ILE A 1 94 ? 3.308 -5.320 -5.180 1.00 85.31 94 ILE A C 1
ATOM 789 O O . ILE A 1 94 ? 4.105 -5.268 -6.116 1.00 85.31 94 ILE A O 1
ATOM 793 N N . PHE A 1 95 ? 3.543 -4.775 -3.986 1.00 86.38 95 PHE A N 1
ATOM 794 C CA . PHE A 1 95 ? 4.789 -4.101 -3.652 1.00 86.38 95 PHE A CA 1
ATOM 795 C C . PHE A 1 95 ? 5.971 -5.067 -3.731 1.00 86.38 95 PHE A C 1
ATOM 797 O O . PHE A 1 95 ? 6.911 -4.777 -4.462 1.00 86.38 95 PHE A O 1
ATOM 804 N N . ASP A 1 96 ? 5.873 -6.247 -3.118 1.00 83.31 96 ASP A N 1
ATOM 805 C CA . ASP A 1 96 ? 6.906 -7.287 -3.170 1.00 83.31 96 ASP A CA 1
ATOM 806 C C . ASP A 1 96 ? 7.227 -7.695 -4.613 1.00 83.31 96 ASP A C 1
ATOM 808 O O . ASP A 1 96 ? 8.387 -7.729 -5.017 1.00 83.31 96 ASP A O 1
ATOM 812 N N . ILE A 1 97 ? 6.204 -7.934 -5.445 1.00 79.06 97 ILE A N 1
ATOM 813 C CA . ILE A 1 97 ? 6.400 -8.250 -6.869 1.00 79.06 97 ILE A CA 1
ATOM 814 C C . ILE A 1 97 ? 7.114 -7.103 -7.595 1.00 79.06 97 ILE A C 1
ATOM 816 O O . ILE A 1 97 ? 7.953 -7.350 -8.463 1.00 79.06 97 ILE A O 1
ATOM 820 N N . ALA A 1 98 ? 6.768 -5.854 -7.279 1.00 75.00 98 ALA A N 1
ATOM 821 C CA . ALA A 1 98 ? 7.361 -4.683 -7.913 1.00 75.00 98 ALA A CA 1
ATOM 822 C C . ALA A 1 98 ? 8.818 -4.454 -7.479 1.00 75.00 98 ALA A C 1
ATOM 824 O O . ALA A 1 98 ? 9.603 -3.907 -8.256 1.00 75.00 98 ALA A O 1
ATOM 825 N N . THR A 1 99 ? 9.188 -4.871 -6.267 1.00 75.81 99 THR A N 1
ATOM 826 C CA . THR A 1 99 ? 10.486 -4.559 -5.657 1.00 75.81 99 THR A CA 1
ATOM 827 C C . THR A 1 99 ? 11.473 -5.722 -5.674 1.00 75.81 99 THR A C 1
ATOM 829 O O . THR A 1 99 ? 12.680 -5.478 -5.651 1.00 75.81 99 THR A O 1
ATOM 832 N N . VAL A 1 100 ? 11.009 -6.971 -5.818 1.00 72.12 100 VAL A N 1
ATOM 833 C CA . VAL A 1 100 ? 11.860 -8.179 -5.815 1.00 72.12 100 VAL A CA 1
ATOM 834 C C . VAL A 1 100 ? 12.980 -8.123 -6.862 1.00 72.12 100 VAL A C 1
ATOM 836 O O . VAL A 1 100 ? 14.095 -8.584 -6.620 1.00 72.12 100 VAL A O 1
ATOM 839 N N . GLU A 1 101 ? 12.727 -7.480 -8.003 1.00 61.22 101 GLU A N 1
ATOM 840 C CA . GLU A 1 101 ? 13.698 -7.344 -9.095 1.00 61.22 101 GLU A CA 1
ATOM 841 C C . GLU A 1 101 ? 14.486 -6.018 -9.069 1.00 61.22 101 GLU A C 1
ATOM 843 O O . GLU A 1 101 ? 15.417 -5.853 -9.866 1.00 61.22 101 GLU A O 1
ATOM 848 N N . LEU A 1 102 ? 14.186 -5.082 -8.150 1.00 62.53 102 LEU A N 1
ATOM 849 C CA . LEU A 1 102 ? 14.913 -3.804 -8.048 1.00 62.53 102 LEU A CA 1
ATOM 850 C C . LEU A 1 102 ? 16.406 -4.025 -7.775 1.00 62.53 102 LEU A C 1
ATOM 852 O O . LEU A 1 102 ? 17.240 -3.327 -8.348 1.00 62.53 102 LEU A O 1
ATOM 856 N N . TYR A 1 103 ? 16.752 -5.047 -6.989 1.00 54.88 103 TYR A N 1
ATOM 857 C CA . TYR A 1 103 ? 18.137 -5.340 -6.602 1.00 54.88 103 TYR A CA 1
ATOM 858 C C . TYR A 1 103 ? 18.717 -6.616 -7.250 1.00 54.88 103 TYR A C 1
ATOM 860 O O . TYR A 1 103 ? 19.935 -6.793 -7.259 1.00 54.88 103 TYR A O 1
ATOM 868 N N . GLY A 1 104 ? 17.878 -7.502 -7.807 1.00 51.66 104 GLY A N 1
ATOM 869 C CA . GLY A 1 104 ? 18.294 -8.802 -8.370 1.00 51.66 104 GLY A CA 1
ATOM 870 C C . GLY A 1 104 ? 18.568 -8.815 -9.883 1.00 51.66 104 GLY A C 1
ATOM 871 O O . GLY A 1 104 ? 19.368 -9.629 -10.371 1.00 51.66 104 GLY A O 1
ATOM 872 N N . GLY A 1 105 ? 17.956 -7.878 -10.614 1.00 51.16 105 GLY A N 1
ATOM 873 C CA . GLY A 1 105 ? 17.922 -7.841 -12.074 1.00 51.16 105 GLY A CA 1
ATOM 874 C C . GLY A 1 105 ? 17.009 -8.921 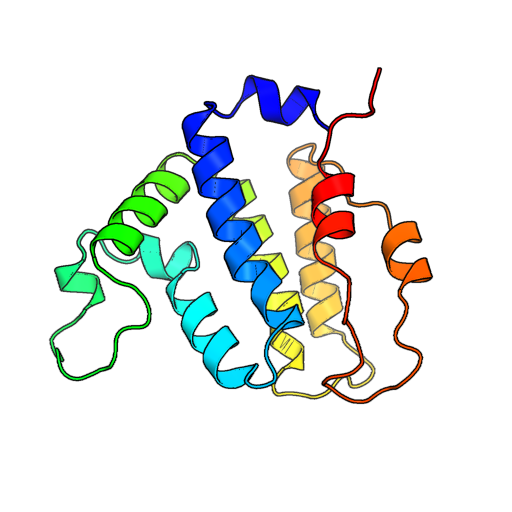-12.636 1.00 51.16 105 GLY A C 1
ATOM 875 O O . GLY A 1 105 ? 17.158 -10.081 -12.274 1.00 51.16 105 GLY A O 1
ATOM 876 N N . ILE A 1 106 ? 16.136 -8.545 -13.581 1.00 51.16 106 ILE A N 1
ATOM 877 C CA . ILE A 1 106 ? 15.157 -9.444 -14.213 1.00 51.16 106 ILE A CA 1
ATOM 878 C C . ILE A 1 106 ? 15.889 -10.638 -14.840 1.00 51.16 106 ILE A C 1
ATOM 880 O O . ILE A 1 106 ? 16.408 -10.558 -15.958 1.00 51.16 106 ILE A O 1
ATOM 884 N N . ARG A 1 107 ? 15.949 -11.760 -14.121 1.00 47.53 107 ARG A N 1
ATOM 885 C CA . ARG A 1 107 ? 16.618 -12.981 -14.576 1.00 47.53 107 ARG A CA 1
ATOM 886 C C . ARG A 1 107 ? 15.602 -14.102 -14.732 1.00 47.53 107 ARG A C 1
ATOM 888 O O . ARG A 1 107 ? 14.911 -14.457 -13.780 1.00 47.53 107 ARG A O 1
ATOM 895 N N . PRO A 1 108 ? 15.529 -14.735 -15.911 1.00 52.53 108 PRO A N 1
ATOM 896 C CA . PRO A 1 108 ? 14.844 -16.005 -16.029 1.00 52.53 108 PRO A CA 1
ATOM 897 C C . PRO A 1 108 ? 15.552 -17.064 -15.165 1.00 52.53 108 PRO A C 1
ATOM 899 O O . PRO A 1 108 ? 16.782 -17.145 -15.208 1.00 52.53 108 PRO A O 1
ATOM 902 N N . PRO A 1 109 ? 14.815 -17.931 -14.454 1.00 51.44 109 PRO A N 1
ATOM 903 C CA . PRO A 1 109 ? 13.364 -17.947 -14.300 1.00 51.44 109 PRO A CA 1
ATOM 904 C C . PRO A 1 109 ? 12.931 -17.147 -13.055 1.00 51.44 109 PRO A C 1
ATOM 906 O O . PRO A 1 109 ? 13.383 -17.436 -11.949 1.00 51.44 109 PRO A O 1
ATOM 909 N N . ALA A 1 110 ? 12.002 -16.199 -13.225 1.00 58.38 110 ALA A N 1
ATOM 910 C CA . ALA A 1 110 ? 11.379 -15.413 -12.149 1.00 58.38 110 ALA A CA 1
ATOM 911 C C . ALA A 1 110 ? 10.406 -16.269 -11.305 1.00 58.38 110 ALA A C 1
ATOM 913 O O . ALA A 1 110 ? 9.212 -15.992 -11.202 1.00 58.38 110 ALA A O 1
ATOM 914 N N . ILE A 1 111 ? 10.897 -17.391 -10.770 1.00 64.81 111 ILE A N 1
ATOM 915 C CA . ILE A 1 111 ? 10.111 -18.375 -10.014 1.00 64.81 111 ILE A CA 1
ATOM 916 C C . ILE A 1 111 ? 9.503 -17.723 -8.772 1.00 64.81 111 ILE A C 1
ATOM 918 O O . ILE A 1 111 ? 8.361 -18.027 -8.438 1.00 64.81 111 ILE A O 1
ATOM 922 N N . GLU A 1 112 ? 10.236 -16.820 -8.120 1.00 65.56 112 GLU A N 1
ATOM 923 C CA . GLU A 1 112 ? 9.756 -16.124 -6.925 1.00 65.56 112 GLU A CA 1
ATOM 924 C C . GLU A 1 112 ? 8.614 -15.156 -7.265 1.00 65.56 112 GLU A C 1
ATOM 926 O O . GLU A 1 112 ? 7.522 -15.312 -6.724 1.00 65.56 112 GLU A O 1
ATOM 931 N N . SER A 1 113 ? 8.763 -14.299 -8.284 1.00 69.62 113 SER A N 1
ATOM 932 C CA . SER A 1 113 ? 7.662 -13.432 -8.734 1.00 69.62 113 SER A CA 1
ATOM 933 C C . SER A 1 113 ? 6.432 -14.235 -9.176 1.00 69.62 113 SER A C 1
ATOM 935 O O . SER A 1 113 ? 5.302 -13.815 -8.946 1.00 69.62 113 SER A O 1
ATOM 937 N N . LEU A 1 114 ? 6.608 -15.420 -9.778 1.00 77.38 114 LEU A N 1
ATOM 938 C CA . LEU A 1 114 ? 5.485 -16.300 -10.130 1.00 77.38 114 LEU A CA 1
ATOM 939 C C . LEU A 1 114 ? 4.749 -16.854 -8.902 1.00 77.38 114 LEU A C 1
ATOM 941 O O . LEU A 1 114 ? 3.530 -17.038 -8.966 1.00 77.38 114 LEU A O 1
ATOM 945 N N . LYS A 1 115 ? 5.444 -17.137 -7.792 1.00 81.31 115 LYS A N 1
ATOM 946 C CA . LYS A 1 115 ? 4.789 -17.555 -6.540 1.00 81.31 115 LYS A CA 1
ATOM 947 C C . LYS A 1 115 ? 3.910 -16.433 -5.998 1.00 81.31 115 LYS A C 1
ATOM 949 O O . LYS A 1 115 ? 2.745 -16.687 -5.689 1.00 81.31 115 LYS A O 1
ATOM 954 N N . ASP A 1 116 ? 4.428 -15.211 -5.966 1.00 82.88 116 ASP A N 1
ATOM 955 C CA . ASP A 1 116 ? 3.696 -14.053 -5.451 1.00 82.88 116 ASP A CA 1
ATOM 956 C C . ASP A 1 116 ? 2.538 -13.652 -6.366 1.00 82.88 116 ASP A C 1
ATOM 958 O O . ASP A 1 116 ? 1.432 -13.403 -5.887 1.00 82.88 116 ASP A O 1
ATOM 962 N N . ILE A 1 117 ? 2.713 -13.725 -7.690 1.00 84.94 117 ILE A N 1
ATOM 963 C CA . ILE A 1 117 ? 1.617 -13.536 -8.653 1.00 84.94 117 ILE A CA 1
ATOM 964 C C . ILE A 1 117 ? 0.507 -14.571 -8.425 1.00 84.94 117 ILE A C 1
ATOM 966 O O . ILE A 1 117 ? -0.674 -14.223 -8.415 1.00 84.94 117 ILE A O 1
ATOM 970 N N . ASN A 1 118 ? 0.848 -15.844 -8.206 1.00 87.19 118 ASN A N 1
ATOM 971 C CA . ASN A 1 118 ? -0.157 -16.870 -7.918 1.00 87.19 118 ASN A CA 1
ATOM 972 C C . ASN A 1 118 ? -0.869 -16.619 -6.580 1.00 87.19 118 ASN A C 1
ATOM 974 O O . ASN A 1 118 ? -2.086 -16.799 -6.491 1.00 87.19 118 ASN A O 1
ATOM 978 N N . LYS A 1 119 ? -0.134 -16.171 -5.553 1.00 89.44 119 LYS A N 1
ATOM 979 C CA . LYS A 1 119 ? -0.693 -15.768 -4.254 1.00 89.44 119 LYS A CA 1
ATOM 980 C C . LYS A 1 119 ? -1.669 -14.599 -4.421 1.00 89.44 119 LYS A C 1
ATOM 982 O O . LYS A 1 119 ? -2.784 -14.673 -3.905 1.00 89.44 119 LYS A O 1
ATOM 987 N N . PHE A 1 120 ? -1.295 -13.583 -5.200 1.00 89.50 120 PHE A N 1
ATOM 988 C CA . PHE A 1 120 ? -2.144 -12.444 -5.550 1.00 89.50 120 PHE A CA 1
ATOM 989 C C . PHE A 1 120 ? -3.432 -12.890 -6.248 1.00 89.50 120 PHE A C 1
ATOM 991 O O . PHE A 1 120 ? -4.528 -12.554 -5.801 1.00 89.50 120 PHE A O 1
ATOM 998 N N . ILE A 1 121 ? -3.311 -13.686 -7.317 1.00 88.38 121 ILE A N 1
ATOM 999 C CA . ILE A 1 121 ? -4.449 -14.176 -8.108 1.00 88.38 121 ILE A CA 1
ATOM 1000 C C . ILE A 1 121 ? -5.423 -14.957 -7.227 1.00 88.38 121 ILE A C 1
ATOM 1002 O O . ILE A 1 121 ? -6.629 -14.710 -7.267 1.00 88.38 121 ILE A O 1
ATOM 1006 N N . LYS A 1 122 ? -4.899 -15.871 -6.404 1.00 91.69 122 LYS A N 1
ATOM 1007 C CA . LYS A 1 122 ? -5.707 -16.658 -5.477 1.00 91.69 122 LYS A CA 1
ATOM 1008 C C . LYS A 1 122 ? -6.455 -15.764 -4.490 1.00 91.69 122 LYS A C 1
ATOM 1010 O O . LYS A 1 122 ? -7.667 -15.900 -4.360 1.00 91.69 122 LYS A O 1
ATOM 1015 N N . LEU A 1 123 ? -5.752 -14.845 -3.827 1.00 91.06 123 LEU A N 1
ATOM 1016 C CA . LEU A 1 123 ? -6.351 -13.950 -2.837 1.00 91.06 123 LEU A CA 1
ATOM 1017 C C . LEU A 1 123 ? -7.427 -13.049 -3.460 1.00 91.06 123 LEU A C 1
ATOM 1019 O O . LEU A 1 123 ? -8.480 -12.840 -2.856 1.00 91.06 123 LEU A O 1
ATOM 1023 N N . ALA A 1 124 ? -7.187 -12.554 -4.676 1.00 87.81 124 ALA A N 1
ATOM 1024 C CA . ALA A 1 124 ? -8.144 -11.749 -5.419 1.00 87.81 124 ALA A CA 1
ATOM 1025 C C . ALA A 1 124 ? -9.417 -12.545 -5.746 1.00 87.81 124 ALA A C 1
ATOM 1027 O O . ALA A 1 124 ? -10.519 -12.072 -5.469 1.00 87.81 124 ALA A O 1
ATOM 1028 N N . TRP A 1 125 ? -9.287 -13.767 -6.271 1.00 90.38 125 TRP A N 1
ATOM 1029 C CA . TRP A 1 125 ? -10.436 -14.631 -6.557 1.00 90.38 125 TRP A CA 1
ATOM 1030 C C . TRP A 1 125 ? -11.212 -15.022 -5.302 1.00 90.38 125 TRP A C 1
ATOM 1032 O O . TRP A 1 125 ? -12.436 -14.894 -5.297 1.00 90.38 125 TRP A O 1
ATOM 1042 N N . ASP A 1 126 ? -10.516 -15.421 -4.234 1.00 92.94 126 ASP A N 1
ATOM 1043 C CA . ASP A 1 126 ? -11.133 -15.809 -2.960 1.00 92.94 126 ASP A CA 1
ATOM 1044 C C . ASP A 1 126 ? -11.971 -14.656 -2.355 1.00 92.94 126 ASP A C 1
ATOM 1046 O O . ASP A 1 126 ? -12.920 -14.904 -1.611 1.00 92.94 126 ASP A O 1
ATOM 1050 N N . ASN A 1 127 ? -11.676 -13.399 -2.719 1.00 89.81 127 ASN A N 1
ATOM 1051 C CA . ASN A 1 127 ? -12.376 -12.195 -2.252 1.00 89.81 127 ASN A CA 1
ATOM 1052 C C . ASN A 1 127 ? -13.202 -11.479 -3.342 1.00 89.81 127 ASN A C 1
ATOM 1054 O O . ASN A 1 127 ? -13.606 -10.334 -3.150 1.00 89.81 127 ASN A O 1
ATOM 1058 N N . ASN A 1 128 ? -13.489 -12.131 -4.476 1.00 89.06 128 ASN A N 1
ATOM 1059 C CA . ASN A 1 128 ? -14.259 -11.563 -5.598 1.00 89.06 128 ASN A CA 1
ATOM 1060 C C . ASN A 1 128 ? -13.698 -10.238 -6.161 1.00 89.06 128 ASN A C 1
ATOM 1062 O O . ASN A 1 128 ? -14.436 -9.400 -6.690 1.00 89.06 128 ASN A O 1
ATOM 1066 N N . VAL A 1 129 ? -12.384 -10.044 -6.080 1.00 84.50 129 VAL A N 1
ATOM 1067 C CA . VAL A 1 129 ? -11.685 -8.910 -6.685 1.00 84.50 129 VAL A CA 1
ATOM 1068 C C . VAL A 1 129 ? -11.450 -9.203 -8.164 1.00 84.50 129 VAL A C 1
ATOM 1070 O O . VAL A 1 129 ? -10.934 -10.252 -8.547 1.00 84.50 129 VAL A O 1
ATOM 1073 N N . THR A 1 130 ? -11.834 -8.260 -9.025 1.00 84.25 130 THR A N 1
ATOM 1074 C CA . THR A 1 130 ? -11.584 -8.369 -10.467 1.00 84.25 130 THR A CA 1
ATOM 1075 C C . THR A 1 130 ? -10.099 -8.165 -10.753 1.00 84.25 130 THR A C 1
ATOM 1077 O O . THR A 1 130 ? -9.537 -7.139 -10.375 1.00 84.25 130 THR A O 1
ATOM 1080 N N . LEU A 1 131 ? -9.476 -9.120 -11.445 1.00 80.62 131 LEU A N 1
ATOM 1081 C CA . LEU A 1 131 ? -8.092 -8.984 -11.893 1.00 80.62 131 LEU A CA 1
ATOM 1082 C C . LEU A 1 131 ? -7.977 -7.932 -13.008 1.00 80.62 131 LEU A C 1
ATOM 1084 O O . LEU A 1 131 ? -8.887 -7.819 -13.836 1.00 80.62 131 LEU A O 1
ATOM 1088 N N . PRO A 1 132 ? -6.866 -7.179 -13.062 1.00 75.06 132 PRO A N 1
ATOM 1089 C CA . PRO A 1 132 ? -6.643 -6.197 -14.113 1.00 75.06 132 PRO A CA 1
ATOM 1090 C C . PRO A 1 132 ? -6.514 -6.864 -15.492 1.00 75.06 132 PRO A C 1
ATOM 1092 O O . PRO A 1 132 ? -6.025 -7.989 -15.622 1.00 75.06 132 PRO A O 1
ATOM 1095 N N . ASP A 1 133 ? -6.944 -6.160 -16.545 1.00 76.06 133 ASP A N 1
ATOM 1096 C CA . ASP A 1 133 ? -6.846 -6.667 -17.914 1.00 76.06 133 ASP A CA 1
ATOM 1097 C C . ASP A 1 133 ? -5.383 -6.719 -18.373 1.00 76.06 133 ASP A C 1
ATOM 1099 O O . ASP A 1 133 ? -4.749 -5.700 -18.658 1.00 76.06 133 ASP A O 1
ATOM 1103 N N . HIS A 1 134 ? -4.862 -7.939 -18.500 1.00 73.25 134 HIS A N 1
ATOM 1104 C CA . HIS A 1 134 ? -3.517 -8.219 -18.996 1.00 73.25 134 HIS A CA 1
ATOM 1105 C C . HIS A 1 134 ? -3.203 -7.587 -20.371 1.00 73.25 134 HIS A C 1
ATOM 1107 O O . HIS A 1 134 ? -2.032 -7.392 -20.702 1.00 73.25 134 HIS A O 1
ATOM 1113 N N . GLN A 1 135 ? -4.211 -7.251 -21.188 1.00 73.88 1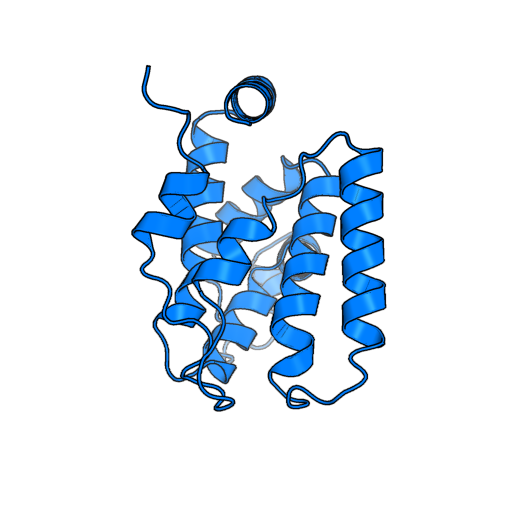35 GLN A N 1
ATOM 1114 C CA . GLN A 1 135 ? -4.004 -6.572 -22.473 1.00 73.88 135 GLN A CA 1
ATOM 1115 C C . GLN A 1 135 ? -3.440 -5.157 -22.316 1.00 73.88 135 GLN A C 1
ATOM 1117 O O . GLN A 1 135 ? -2.712 -4.707 -23.200 1.00 73.88 135 GLN A O 1
ATOM 1122 N N . LEU A 1 136 ? -3.717 -4.469 -21.203 1.00 66.00 136 LEU A N 1
ATOM 1123 C CA . LEU A 1 136 ? -3.143 -3.150 -20.920 1.00 66.00 136 LEU A CA 1
ATOM 1124 C C . LEU A 1 136 ? -1.617 -3.240 -20.806 1.00 66.00 136 LEU A C 1
ATOM 1126 O O . LEU A 1 136 ? -0.900 -2.482 -21.449 1.00 66.00 136 LEU A O 1
ATOM 1130 N N . PHE A 1 137 ? -1.113 -4.249 -20.099 1.00 63.69 137 PHE A N 1
ATOM 1131 C CA . PHE A 1 137 ? 0.325 -4.457 -19.914 1.00 63.69 137 PHE A CA 1
ATOM 1132 C C . PHE A 1 137 ? 1.037 -4.871 -21.204 1.00 63.69 137 PHE A C 1
ATOM 1134 O O . PHE A 1 137 ? 2.190 -4.507 -21.415 1.00 63.69 137 PHE A O 1
ATOM 1141 N N . ARG A 1 138 ? 0.355 -5.585 -22.113 1.00 65.81 138 ARG A N 1
ATOM 1142 C CA . ARG A 1 138 ? 0.933 -5.927 -23.424 1.00 65.81 138 ARG A CA 1
ATOM 1143 C C . ARG A 1 138 ? 1.186 -4.704 -24.303 1.00 65.81 138 ARG A C 1
ATOM 1145 O O . ARG A 1 138 ? 2.133 -4.712 -25.080 1.00 65.81 138 ARG A O 1
ATOM 1152 N N . ARG A 1 139 ? 0.342 -3.672 -24.204 1.00 65.62 139 ARG A N 1
ATOM 1153 C CA . ARG A 1 139 ? 0.457 -2.450 -25.021 1.00 65.62 139 ARG A CA 1
ATOM 1154 C C . ARG A 1 139 ? 1.639 -1.573 -24.618 1.00 65.62 139 ARG A C 1
ATOM 1156 O O . ARG A 1 139 ? 2.141 -0.837 -25.457 1.00 65.62 139 ARG A O 1
ATOM 1163 N N . HIS A 1 140 ? 2.085 -1.684 -23.370 1.00 56.84 140 HIS A N 1
ATOM 1164 C CA . HIS A 1 140 ? 3.202 -0.919 -22.816 1.00 56.84 140 HIS A CA 1
ATOM 1165 C C . HIS A 1 140 ? 4.402 -1.816 -22.491 1.00 56.84 140 HIS A C 1
ATOM 1167 O O . HIS A 1 140 ? 5.129 -1.551 -21.539 1.00 56.84 140 HIS A O 1
ATOM 1173 N N . GLN A 1 141 ? 4.604 -2.901 -23.250 1.00 57.53 141 GLN A N 1
ATOM 1174 C CA . GLN A 1 141 ? 5.767 -3.763 -23.044 1.00 57.53 141 GLN A CA 1
ATOM 1175 C C . GLN A 1 141 ? 7.070 -2.972 -23.239 1.00 57.53 141 GLN A C 1
ATOM 1177 O O . GLN A 1 141 ? 7.208 -2.287 -24.257 1.00 57.53 141 GLN A O 1
ATOM 1182 N N . PRO A 1 142 ? 8.040 -3.097 -22.313 1.00 53.03 142 PRO A N 1
ATOM 1183 C CA . PRO A 1 142 ? 9.362 -2.521 -22.489 1.00 53.03 142 PRO A CA 1
ATOM 1184 C C . PRO A 1 142 ? 9.983 -3.010 -23.798 1.00 53.03 142 PRO A C 1
ATOM 1186 O O . PRO A 1 142 ? 10.119 -4.214 -24.014 1.00 53.03 142 PRO A O 1
ATOM 1189 N N . THR A 1 143 ? 10.392 -2.090 -24.669 1.00 53.41 143 THR A N 1
ATOM 1190 C CA . THR A 1 143 ? 11.158 -2.435 -25.877 1.00 53.41 143 THR A CA 1
ATOM 1191 C C . THR A 1 143 ? 12.659 -2.567 -25.603 1.00 53.41 143 THR A C 1
ATOM 1193 O O . THR A 1 143 ? 13.367 -3.138 -26.426 1.00 53.41 143 THR A O 1
ATOM 1196 N N . ASN A 1 144 ? 13.141 -2.072 -24.455 1.00 47.16 144 ASN A N 1
ATOM 1197 C CA . ASN A 1 144 ? 14.535 -2.146 -24.007 1.00 47.16 144 ASN A CA 1
ATOM 1198 C C . ASN A 1 144 ? 14.628 -2.715 -22.584 1.00 47.16 144 ASN A C 1
ATOM 1200 O O . ASN A 1 144 ? 13.823 -2.386 -21.720 1.00 47.16 144 ASN A O 1
ATOM 1204 N N . THR A 1 145 ? 15.648 -3.537 -22.333 1.00 49.94 145 THR A N 1
ATOM 1205 C CA . THR A 1 145 ? 15.898 -4.245 -21.063 1.00 49.94 145 THR A CA 1
ATOM 1206 C C . THR A 1 145 ? 16.795 -3.461 -20.094 1.00 49.94 145 THR A C 1
ATOM 1208 O O . THR A 1 145 ? 17.623 -4.055 -19.406 1.00 49.94 145 THR A O 1
ATOM 1211 N N . PHE A 1 146 ? 16.690 -2.129 -20.061 1.00 42.38 146 PHE A N 1
ATOM 1212 C CA . PHE A 1 146 ? 17.428 -1.297 -19.104 1.00 42.38 146 PHE A CA 1
ATOM 1213 C C . PHE A 1 146 ? 16.486 -0.756 -18.026 1.00 42.38 146 PHE A C 1
ATOM 1215 O O . PHE A 1 146 ? 15.410 -0.251 -18.331 1.00 42.38 146 PHE A O 1
ATOM 1222 N N . TYR A 1 147 ? 16.930 -0.850 -16.769 1.00 47.69 147 TYR A N 1
ATOM 1223 C CA . TYR A 1 147 ? 16.178 -0.576 -15.536 1.00 47.69 147 TYR A CA 1
ATOM 1224 C C . TYR A 1 147 ? 15.265 0.668 -15.562 1.00 47.69 147 TYR A C 1
ATOM 1226 O O . TYR A 1 147 ? 14.164 0.613 -15.025 1.00 47.69 147 TYR A O 1
ATOM 1234 N N . GLY A 1 148 ? 15.690 1.770 -16.194 1.00 42.47 148 GLY A N 1
ATOM 1235 C CA . GLY A 1 148 ? 14.952 3.044 -16.223 1.00 42.47 148 GLY A CA 1
ATOM 1236 C C . GLY A 1 148 ? 14.030 3.270 -17.431 1.00 42.47 148 GLY A C 1
ATOM 1237 O O . GLY A 1 148 ? 13.288 4.252 -17.454 1.00 42.47 148 GLY A O 1
ATOM 1238 N N . ASP A 1 149 ? 14.064 2.388 -18.435 1.00 41.97 149 ASP A N 1
ATOM 1239 C CA . ASP A 1 149 ? 13.245 2.512 -19.653 1.00 41.97 149 ASP A CA 1
ATOM 1240 C C . ASP A 1 149 ? 11.956 1.679 -19.589 1.00 41.97 149 ASP A C 1
ATOM 1242 O O . ASP A 1 149 ? 11.067 1.850 -20.424 1.00 41.97 149 ASP A O 1
ATOM 1246 N N . CYS A 1 150 ? 11.830 0.787 -18.600 1.00 46.19 150 CYS A N 1
ATOM 1247 C CA . CYS A 1 150 ? 10.804 -0.249 -18.623 1.00 46.19 150 CYS A CA 1
ATOM 1248 C C . CYS A 1 150 ? 9.375 0.250 -18.375 1.00 46.19 150 CYS A C 1
ATOM 1250 O O . CYS A 1 150 ? 8.454 -0.333 -18.930 1.00 46.19 150 CYS A O 1
ATOM 1252 N N . PHE A 1 151 ? 9.144 1.322 -17.615 1.00 47.94 151 PHE A N 1
ATOM 1253 C CA . PHE A 1 151 ? 7.773 1.775 -17.338 1.00 47.94 151 PHE A CA 1
ATOM 1254 C C . PHE A 1 151 ? 7.680 3.291 -17.159 1.00 47.94 151 PHE A C 1
ATOM 1256 O O . PHE A 1 151 ? 7.264 3.798 -16.122 1.00 47.94 151 PHE A O 1
ATOM 1263 N N . LYS A 1 152 ? 7.990 4.045 -18.217 1.00 45.34 152 LYS A N 1
ATOM 1264 C CA . LYS A 1 152 ? 7.495 5.425 -18.350 1.00 45.34 152 LYS A CA 1
ATOM 1265 C C . LYS A 1 152 ? 6.044 5.389 -18.844 1.00 45.34 152 LYS A C 1
ATOM 1267 O O . LYS A 1 152 ? 5.760 5.750 -19.982 1.00 45.34 152 LYS A O 1
ATOM 1272 N N . MET A 1 153 ? 5.122 4.890 -18.016 1.00 44.12 153 MET A N 1
ATOM 1273 C CA . MET A 1 153 ? 3.689 5.045 -18.284 1.00 44.12 153 MET A CA 1
ATOM 1274 C C . MET A 1 153 ? 3.251 6.438 -17.823 1.00 44.12 153 MET A C 1
ATOM 1276 O O . MET A 1 153 ? 3.462 6.784 -16.661 1.00 44.12 153 MET A O 1
ATOM 1280 N N . PRO A 1 154 ? 2.627 7.257 -18.684 1.00 46.25 154 PRO A N 1
ATOM 1281 C CA . PRO A 1 154 ? 2.066 8.520 -18.238 1.00 46.25 154 PRO A CA 1
ATOM 1282 C C . PRO A 1 154 ? 0.937 8.252 -17.220 1.00 46.25 154 PRO A C 1
ATOM 1284 O O . PRO A 1 154 ? -0.061 7.598 -17.530 1.00 46.25 154 PRO A O 1
ATOM 1287 N N . LEU A 1 155 ? 1.089 8.811 -16.010 1.00 42.06 155 LEU A N 1
ATOM 1288 C CA . LEU A 1 155 ? 0.143 8.799 -14.874 1.00 42.06 155 LEU A CA 1
ATOM 1289 C C . LEU A 1 155 ? -1.362 8.886 -15.229 1.00 42.06 155 LEU A C 1
ATOM 1291 O O . LEU A 1 155 ? -2.157 8.219 -14.560 1.00 42.06 155 LEU A O 1
ATOM 1295 N N . PRO A 1 156 ? -1.800 9.649 -16.256 1.00 43.97 156 PRO A N 1
ATOM 1296 C CA . PRO A 1 156 ? -3.205 9.705 -16.645 1.00 43.97 156 PRO A CA 1
ATOM 1297 C C . PRO A 1 156 ? -3.823 8.345 -16.991 1.00 43.97 156 PRO A C 1
ATOM 1299 O O . PRO A 1 156 ? -4.977 8.121 -16.648 1.00 43.97 156 PRO A O 1
ATOM 1302 N N . GLU A 1 157 ? -3.102 7.415 -17.622 1.00 42.91 157 GLU A N 1
ATOM 1303 C CA . GLU A 1 157 ? -3.703 6.157 -18.105 1.00 42.91 157 GLU A CA 1
ATOM 1304 C C . GLU A 1 157 ? -3.909 5.118 -16.991 1.00 42.91 157 GLU A C 1
ATOM 1306 O O . GLU A 1 157 ? -4.920 4.413 -16.988 1.00 42.91 157 GLU A O 1
ATOM 1311 N N . ILE A 1 158 ? -3.026 5.100 -15.985 1.00 45.69 158 ILE A N 1
ATOM 1312 C CA . ILE A 1 158 ? -3.153 4.262 -14.778 1.00 45.69 158 ILE A CA 1
ATOM 1313 C C . ILE A 1 158 ? -4.413 4.655 -13.990 1.00 45.69 158 ILE A C 1
ATOM 1315 O O . ILE A 1 158 ? -5.173 3.802 -13.532 1.00 45.69 158 ILE A O 1
ATOM 1319 N N . LEU A 1 159 ? -4.674 5.961 -13.887 1.00 40.16 159 LEU A N 1
ATOM 1320 C CA . LEU A 1 159 ? -5.821 6.507 -13.161 1.00 40.16 159 LEU A CA 1
ATOM 1321 C C . LEU A 1 159 ? -7.118 6.486 -13.990 1.00 40.16 159 LEU A C 1
ATOM 1323 O O . LEU A 1 159 ? -8.204 6.337 -13.430 1.00 40.16 159 LEU A O 1
ATOM 1327 N N . LEU A 1 160 ? -7.034 6.579 -15.323 1.00 40.41 160 LEU A N 1
ATOM 1328 C CA . LEU A 1 160 ? -8.189 6.468 -16.225 1.00 40.41 160 LEU A CA 1
ATOM 1329 C C . LEU A 1 160 ? -8.747 5.039 -16.300 1.00 40.41 160 LEU A C 1
ATOM 1331 O O . LEU A 1 160 ? -9.954 4.886 -16.465 1.00 40.41 160 LEU A O 1
ATOM 1335 N N . GLY A 1 161 ? -7.921 4.005 -16.106 1.00 41.06 161 GLY A N 1
ATOM 1336 C CA . GLY A 1 161 ? -8.390 2.618 -15.952 1.00 41.06 161 GLY A CA 1
ATOM 1337 C C . GLY A 1 161 ? -9.195 2.368 -14.666 1.00 41.06 161 GLY A C 1
ATOM 1338 O O . GLY A 1 161 ? -9.946 1.396 -14.581 1.00 41.06 161 GLY A O 1
ATOM 1339 N N . LEU A 1 162 ? -9.077 3.265 -13.680 1.00 37.91 162 LEU A N 1
ATOM 1340 C CA . LEU A 1 162 ? -9.845 3.265 -12.430 1.00 37.91 162 LEU A CA 1
ATOM 1341 C C . LEU A 1 162 ? -11.084 4.175 -12.491 1.00 37.91 162 LEU A C 1
ATOM 1343 O O . LEU A 1 162 ? -11.926 4.136 -11.588 1.00 37.91 162 LEU A O 1
ATOM 1347 N N . ALA A 1 163 ? -11.230 4.982 -13.547 1.00 31.45 163 ALA A N 1
ATOM 1348 C CA . ALA A 1 163 ? -12.426 5.782 -13.754 1.00 31.45 163 ALA A CA 1
ATOM 1349 C C . ALA A 1 163 ? -13.603 4.871 -14.160 1.00 31.45 163 ALA A C 1
ATOM 1351 O O . ALA A 1 163 ? -13.428 3.943 -14.954 1.00 31.45 163 ALA A O 1
ATOM 1352 N N . PRO A 1 164 ? -14.829 5.111 -13.652 1.00 31.91 164 PRO A N 1
ATOM 1353 C CA . PRO A 1 164 ? -16.007 4.447 -14.193 1.00 31.91 164 PRO A CA 1
ATOM 1354 C C . PRO A 1 164 ? -16.094 4.703 -15.704 1.00 31.91 164 PRO A C 1
ATOM 1356 O O . PRO A 1 164 ? -15.727 5.801 -16.138 1.00 31.91 164 PRO A O 1
ATOM 1359 N N . PRO A 1 165 ? -16.622 3.753 -16.500 1.00 33.59 165 PRO A N 1
ATOM 1360 C CA . PRO A 1 165 ? -16.930 4.038 -17.894 1.00 33.59 165 PRO A CA 1
ATOM 1361 C C . PRO A 1 165 ? -17.811 5.288 -17.944 1.00 33.59 165 PRO A C 1
ATOM 1363 O O . PRO A 1 165 ? -18.794 5.394 -17.202 1.00 33.59 165 PRO A O 1
ATOM 1366 N N . ARG A 1 166 ? -17.405 6.267 -18.760 1.00 36.12 166 ARG A N 1
ATOM 1367 C CA . ARG A 1 166 ? -18.228 7.450 -19.023 1.00 36.12 166 ARG A CA 1
ATOM 1368 C C . ARG A 1 166 ? -19.532 6.952 -19.648 1.00 36.12 166 ARG A C 1
ATOM 1370 O O . ARG A 1 166 ? -19.478 6.171 -20.596 1.00 36.12 166 ARG A O 1
ATOM 1377 N N . GLN A 1 167 ? -20.649 7.336 -19.030 1.00 38.53 167 GLN A N 1
ATOM 1378 C CA . GLN A 1 167 ? -21.998 7.094 -19.546 1.00 38.53 167 GLN A CA 1
ATOM 1379 C C . GLN A 1 167 ? -22.176 7.742 -20.916 1.00 38.53 167 GLN A C 1
ATOM 1381 O O . GLN A 1 167 ? -21.580 8.826 -21.124 1.00 38.53 167 GLN A O 1
#

Sequence (167 aa):
MAEAIKKDFPLEARKKWFDFIAFLSSYTLTDRLDIWHEHAADRMPDSILEFSTYKEYEGPNKDDDLSVESEEFYRLQSLFRTTPPYILSLIEIIFDIATVELYGGIRPPAIESLKDINKFIKLAWDNNVTLPDHQLFRRHQPTNTFYGDCFKMPLPEILLGLAPPRQ

pLDDT: mean 73.07, std 19.84, range [30.2, 95.5]